Protein AF-A0A6C7JY12-F1 (afdb_monomer)

Mean predicted aligned error: 3.19 Å

Sequence (150 aa):
MQISNLGELLNATLIHEGSVLSVEGFAINLNELKTGFAFFNNDKKEIAQAVKKGAYAIITENDITIEDKEIFYFRVENLERALVRFLRFFCEDKECEFLLFKSYELSLCKAFYFNILKGNIFADFEKLIKAKKGEIFCYCEENYLNKLCT

Structure (mmCIF, N/CA/C/O backbone):
data_AF-A0A6C7JY12-F1
#
_entry.id   AF-A0A6C7JY12-F1
#
loop_
_atom_site.group_PDB
_a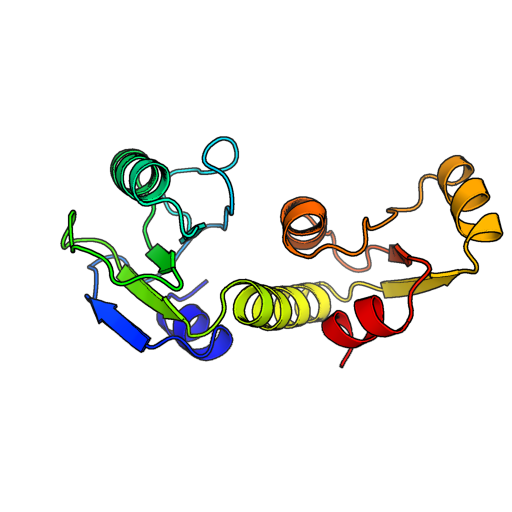tom_site.id
_atom_site.type_symbol
_atom_site.label_atom_id
_atom_site.label_alt_id
_atom_site.label_comp_id
_atom_site.label_asym_id
_atom_site.label_entity_id
_atom_site.label_seq_id
_atom_site.pdbx_PDB_ins_code
_atom_site.Cartn_x
_atom_site.Cartn_y
_atom_site.Cartn_z
_atom_site.occupancy
_atom_site.B_iso_or_equiv
_atom_site.auth_seq_id
_atom_site.auth_comp_id
_atom_site.auth_asym_id
_atom_site.auth_atom_id
_atom_site.pdbx_PDB_model_num
ATOM 1 N N . MET A 1 1 ? -7.723 -8.761 1.777 1.00 93.69 1 MET A N 1
ATOM 2 C CA . MET A 1 1 ? -6.568 -9.262 2.561 1.00 93.69 1 MET A CA 1
ATOM 3 C C . MET A 1 1 ? -6.961 -9.318 4.031 1.00 93.69 1 MET A C 1
ATOM 5 O O . MET A 1 1 ? -7.623 -8.390 4.479 1.00 93.69 1 MET A O 1
ATOM 9 N N . GLN A 1 2 ? -6.597 -10.381 4.761 1.00 97.38 2 GLN A N 1
ATOM 10 C CA . GLN A 1 2 ? -6.787 -10.437 6.220 1.00 97.38 2 GLN A CA 1
ATOM 11 C C . GLN A 1 2 ? -5.943 -9.350 6.895 1.00 97.38 2 GLN A C 1
ATOM 13 O O . GLN A 1 2 ? -4.774 -9.177 6.548 1.00 97.38 2 GLN A O 1
ATOM 18 N N . IL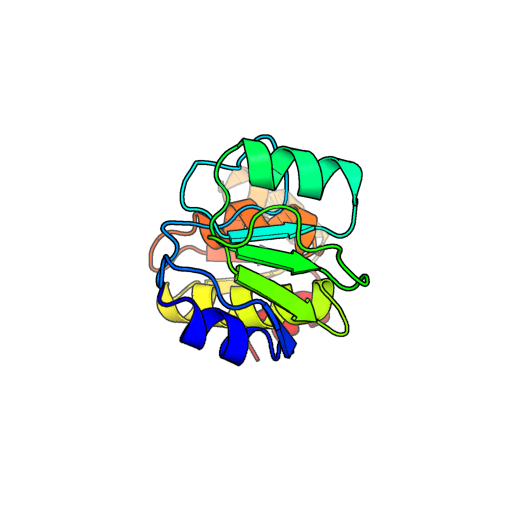E A 1 3 ? -6.527 -8.611 7.834 1.00 97.31 3 ILE A N 1
ATOM 19 C CA . ILE A 1 3 ? -5.865 -7.475 8.483 1.00 97.31 3 ILE A CA 1
ATOM 20 C C . ILE A 1 3 ? -4.696 -7.929 9.363 1.00 97.31 3 ILE A C 1
ATOM 22 O O . ILE A 1 3 ? -3.684 -7.234 9.425 1.00 97.31 3 ILE A O 1
ATOM 26 N N . SER A 1 4 ? -4.779 -9.118 9.964 1.00 96.19 4 SER A N 1
ATOM 27 C CA . SER A 1 4 ? -3.652 -9.734 10.677 1.00 96.19 4 SER A CA 1
ATOM 28 C C . SER A 1 4 ? -2.421 -9.866 9.774 1.00 96.19 4 SER A C 1
ATOM 30 O O . SER A 1 4 ? -1.349 -9.372 10.111 1.00 96.19 4 SER A O 1
ATOM 32 N N . ASN A 1 5 ? -2.603 -10.432 8.575 1.00 96.81 5 ASN A N 1
ATOM 33 C CA . ASN A 1 5 ? -1.526 -10.615 7.600 1.00 96.81 5 ASN A CA 1
ATOM 34 C C . ASN A 1 5 ? -0.968 -9.265 7.130 1.00 96.81 5 ASN A C 1
ATOM 36 O O . ASN A 1 5 ? 0.231 -9.140 6.899 1.00 96.81 5 ASN A O 1
ATOM 40 N N . LEU A 1 6 ? -1.832 -8.251 6.993 1.00 97.62 6 LEU A N 1
ATOM 41 C CA . LEU A 1 6 ? -1.405 -6.893 6.663 1.00 97.62 6 LEU A CA 1
ATOM 42 C C . LEU A 1 6 ? -0.495 -6.323 7.762 1.00 97.62 6 LEU A C 1
ATOM 44 O O . LEU A 1 6 ? 0.580 -5.817 7.454 1.00 97.62 6 LEU A O 1
ATOM 48 N N . GLY A 1 7 ? -0.895 -6.431 9.032 1.00 97.31 7 GLY A N 1
ATOM 49 C CA . GLY A 1 7 ? -0.095 -5.967 10.168 1.00 97.31 7 GLY A CA 1
ATOM 50 C C . GLY A 1 7 ? 1.284 -6.633 10.232 1.00 97.31 7 GLY A C 1
ATOM 51 O O . GLY A 1 7 ? 2.294 -5.940 10.369 1.00 97.31 7 GLY A O 1
ATOM 52 N N . GLU A 1 8 ? 1.337 -7.956 10.053 1.00 97.00 8 GLU A N 1
ATOM 53 C CA . GLU A 1 8 ? 2.586 -8.729 10.011 1.00 97.00 8 GLU A CA 1
ATOM 54 C C . GLU A 1 8 ? 3.495 -8.302 8.850 1.00 97.00 8 GLU A C 1
ATOM 56 O O . GLU A 1 8 ? 4.673 -8.003 9.055 1.00 97.00 8 GLU A O 1
ATOM 61 N N . LEU A 1 9 ? 2.945 -8.201 7.636 1.00 96.56 9 LEU A N 1
ATOM 62 C CA . LEU A 1 9 ? 3.689 -7.824 6.430 1.00 96.56 9 LEU A CA 1
ATOM 63 C C . LEU A 1 9 ? 4.310 -6.423 6.539 1.00 96.56 9 LEU A C 1
ATOM 65 O O . LEU A 1 9 ? 5.435 -6.185 6.090 1.00 96.56 9 LEU A O 1
ATOM 69 N N . LEU A 1 10 ? 3.591 -5.497 7.170 1.00 97.44 10 LEU A N 1
ATOM 70 C CA . LEU A 1 10 ? 4.054 -4.133 7.409 1.00 97.44 10 LEU A CA 1
ATOM 71 C C . LEU A 1 10 ? 5.049 -4.027 8.573 1.00 97.44 10 LEU A C 1
ATOM 73 O O . LEU A 1 10 ? 5.639 -2.961 8.754 1.00 97.44 10 LEU A O 1
ATOM 77 N N . ASN A 1 11 ? 5.249 -5.100 9.349 1.00 97.00 11 ASN A N 1
ATOM 78 C CA . ASN A 1 11 ? 5.934 -5.066 10.642 1.00 97.00 11 ASN A CA 1
ATOM 79 C C . ASN A 1 11 ? 5.360 -3.964 11.549 1.00 97.00 11 ASN A C 1
ATOM 81 O O . ASN A 1 11 ? 6.087 -3.134 12.100 1.00 97.00 11 ASN A O 1
ATOM 85 N N . ALA A 1 12 ? 4.030 -3.910 11.620 1.00 97.75 12 ALA A N 1
ATOM 86 C CA . ALA A 1 12 ? 3.307 -2.877 12.335 1.00 97.75 12 ALA A CA 1
ATOM 87 C C . ALA A 1 12 ? 2.995 -3.285 13.779 1.00 97.75 12 ALA A C 1
ATOM 89 O O . ALA A 1 12 ? 2.711 -4.441 14.083 1.00 97.75 12 ALA A O 1
ATOM 90 N N . THR A 1 13 ? 2.975 -2.298 14.671 1.00 97.81 13 THR A N 1
ATOM 91 C CA . THR A 1 13 ? 2.417 -2.442 16.015 1.00 97.81 13 THR A CA 1
ATOM 92 C C . THR A 1 13 ? 0.912 -2.203 15.948 1.00 97.81 13 THR A C 1
ATOM 94 O O . THR A 1 13 ? 0.477 -1.133 15.513 1.00 97.81 13 THR A O 1
ATOM 97 N N . LEU A 1 14 ? 0.116 -3.176 16.391 1.00 97.69 14 LEU A N 1
ATOM 98 C CA . LEU A 1 14 ? -1.326 -3.009 16.559 1.00 97.69 14 LEU A CA 1
ATOM 99 C C . LEU A 1 14 ? -1.594 -2.052 17.728 1.00 97.69 14 LEU A C 1
ATOM 101 O O . LEU A 1 14 ? -1.188 -2.321 18.856 1.00 97.69 14 LEU A O 1
ATOM 105 N N . ILE A 1 15 ? -2.257 -0.933 17.448 1.00 97.81 15 ILE A N 1
ATOM 106 C CA . ILE A 1 15 ? -2.623 0.078 18.450 1.00 97.81 15 ILE A CA 1
ATOM 107 C C . ILE A 1 15 ? -4.046 -0.154 18.951 1.00 97.81 15 ILE A C 1
ATOM 109 O O . ILE A 1 15 ? -4.319 0.007 20.138 1.00 97.81 15 ILE A O 1
ATOM 113 N N . HI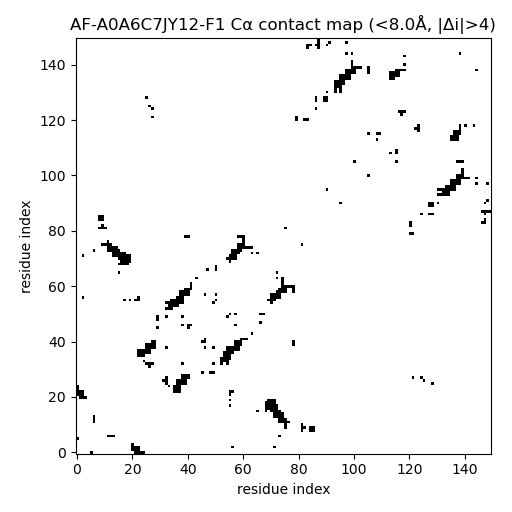S A 1 16 ? -4.945 -0.535 18.045 1.00 97.69 16 HIS A N 1
ATOM 114 C CA . HIS A 1 16 ? -6.338 -0.828 18.358 1.00 97.69 16 HIS A CA 1
ATOM 115 C C . HIS A 1 16 ? -6.900 -1.851 17.374 1.00 97.69 16 HIS A C 1
ATOM 117 O O . HIS A 1 16 ? -6.656 -1.757 16.168 1.00 97.69 16 HIS A O 1
ATOM 123 N N . GLU A 1 17 ? -7.640 -2.816 17.911 1.00 97.19 17 GLU A N 1
ATOM 124 C CA . GLU A 1 17 ? -8.298 -3.890 17.168 1.00 97.19 17 GLU A CA 1
ATOM 125 C C . GLU A 1 17 ? -9.733 -3.484 16.815 1.00 97.19 17 GLU A C 1
ATOM 127 O O . GLU A 1 17 ? -10.503 -3.093 17.693 1.00 97.19 17 GLU A O 1
ATOM 132 N N . GLY A 1 18 ? -10.075 -3.566 15.529 1.00 95.94 18 GLY A N 1
ATOM 133 C CA . GLY A 1 18 ? -11.421 -3.294 15.028 1.00 95.94 18 GLY A CA 1
ATOM 134 C C . GLY A 1 18 ? -12.270 -4.558 14.867 1.00 95.94 18 GLY A C 1
ATOM 135 O O . GLY A 1 18 ? -11.808 -5.679 15.066 1.00 95.94 18 GLY A O 1
ATOM 136 N N . SER A 1 19 ? -13.516 -4.379 14.436 1.00 94.50 19 SER A N 1
ATOM 137 C CA . SER A 1 19 ? -14.495 -5.461 14.263 1.00 94.50 19 SER A CA 1
ATOM 138 C C . SER A 1 19 ? -14.382 -6.162 12.904 1.00 94.50 19 SER A C 1
ATOM 140 O O . SER A 1 19 ? -14.709 -7.343 12.776 1.00 94.50 19 SER A O 1
ATOM 142 N N . VAL A 1 20 ? -13.940 -5.448 11.862 1.00 94.31 20 VAL A N 1
ATOM 143 C CA . VAL A 1 20 ? -13.826 -6.009 10.508 1.00 94.31 20 VAL A CA 1
ATOM 144 C C . VAL A 1 20 ? -12.440 -6.596 10.293 1.00 94.31 20 VAL A C 1
ATOM 146 O O . VAL A 1 20 ? -11.457 -5.877 10.346 1.00 94.31 20 VAL A O 1
ATOM 149 N N . LEU A 1 21 ? -12.358 -7.891 9.985 1.00 96.00 21 LEU A N 1
ATOM 150 C CA . LEU A 1 21 ? -11.086 -8.628 9.954 1.00 96.00 21 LEU A CA 1
ATOM 151 C C . LEU A 1 21 ? -10.346 -8.584 8.608 1.00 96.00 21 LEU A C 1
ATOM 153 O O . LEU A 1 21 ? -9.224 -9.076 8.503 1.00 96.00 21 LEU A O 1
ATOM 157 N N . SER A 1 22 ? -10.939 -8.007 7.561 1.00 97.56 22 SER A N 1
ATOM 158 C CA . SER A 1 22 ? -10.338 -7.975 6.223 1.00 97.56 22 SER A CA 1
ATOM 159 C C . SER A 1 22 ? -10.574 -6.660 5.495 1.00 97.56 22 SER A C 1
ATOM 161 O O . SER A 1 22 ? -11.657 -6.092 5.586 1.00 97.56 22 SER A O 1
ATOM 163 N N . VAL A 1 23 ? -9.594 -6.241 4.694 1.00 97.69 23 VAL A N 1
ATOM 164 C CA . VAL A 1 23 ? -9.711 -5.095 3.778 1.00 97.69 23 VAL A CA 1
ATOM 165 C C . VAL A 1 23 ? -9.894 -5.537 2.331 1.00 97.69 23 VAL A C 1
ATOM 167 O O . VAL A 1 23 ? -9.342 -6.558 1.905 1.00 97.69 23 VAL A O 1
ATOM 170 N N . GLU A 1 24 ? -10.637 -4.743 1.566 1.00 96.75 24 GLU A N 1
ATOM 171 C CA . GLU A 1 24 ? -10.952 -4.987 0.150 1.00 96.75 24 GLU A CA 1
ATOM 172 C C . GLU A 1 24 ? -9.947 -4.342 -0.811 1.00 96.75 24 GLU A C 1
ATOM 174 O O . GLU A 1 24 ? -9.845 -4.730 -1.973 1.00 96.75 24 GLU A O 1
ATOM 179 N N . GLY A 1 25 ? -9.175 -3.374 -0.326 1.00 97.38 25 GLY A N 1
ATOM 180 C CA . GLY A 1 25 ? -8.194 -2.653 -1.121 1.00 97.38 25 GLY A CA 1
ATOM 181 C C . GLY A 1 25 ? -7.339 -1.727 -0.273 1.00 97.38 25 GLY A C 1
ATOM 182 O O . GLY A 1 25 ? -7.360 -1.779 0.959 1.00 97.38 25 GLY A O 1
ATOM 183 N N . PHE A 1 26 ? -6.564 -0.892 -0.954 1.00 98.25 26 PHE A N 1
ATOM 184 C CA . PHE A 1 26 ? -5.509 -0.093 -0.351 1.00 98.25 26 PHE A CA 1
ATOM 185 C C . PHE A 1 26 ? -5.473 1.286 -1.001 1.00 98.25 26 PHE A C 1
ATOM 187 O O . PHE A 1 26 ? -5.659 1.395 -2.211 1.00 98.25 26 PHE A O 1
ATOM 194 N N . ALA A 1 27 ? -5.218 2.325 -0.212 1.00 98.31 27 ALA A N 1
ATOM 195 C CA . ALA A 1 27 ? -5.027 3.678 -0.718 1.00 98.31 27 ALA A CA 1
ATOM 196 C C . ALA A 1 27 ? -4.003 4.437 0.131 1.00 98.31 27 ALA A C 1
ATOM 198 O O . ALA A 1 27 ? -3.963 4.294 1.352 1.00 98.31 27 ALA A O 1
ATOM 199 N N . ILE A 1 28 ? -3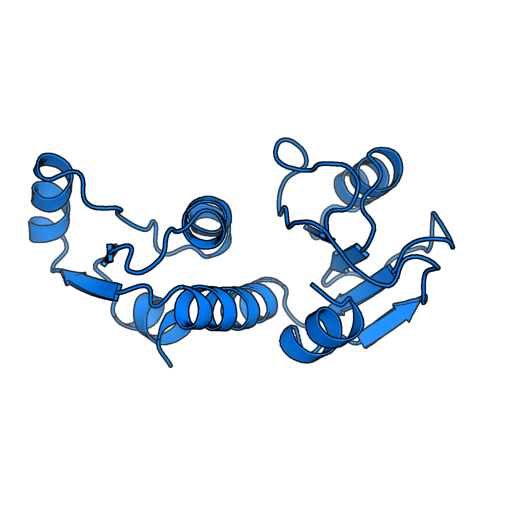.207 5.285 -0.519 1.00 98.00 28 ILE A N 1
ATOM 200 C CA . ILE A 1 28 ? -2.292 6.226 0.156 1.00 98.00 28 ILE A CA 1
ATOM 201 C C . ILE A 1 28 ? -2.813 7.672 0.134 1.00 98.00 28 ILE A C 1
ATOM 203 O O . ILE A 1 28 ? -2.255 8.558 0.770 1.00 98.00 28 ILE A O 1
ATOM 207 N N . ASN A 1 29 ? -3.869 7.932 -0.640 1.00 96.31 29 ASN A N 1
ATOM 208 C CA . ASN A 1 29 ? -4.461 9.252 -0.824 1.00 96.31 29 ASN A CA 1
ATOM 209 C C . ASN A 1 29 ? -5.994 9.168 -0.755 1.00 96.31 29 ASN A C 1
ATOM 211 O O . ASN A 1 29 ? -6.597 8.147 -1.089 1.00 96.31 29 ASN A O 1
ATOM 215 N N . LEU A 1 30 ? -6.634 10.244 -0.303 1.00 96.81 30 LEU A N 1
ATOM 216 C CA . LEU A 1 30 ? -8.082 10.266 -0.072 1.00 96.81 30 LEU A CA 1
ATOM 217 C C . LEU A 1 30 ? -8.935 10.133 -1.339 1.00 96.81 30 LEU A C 1
ATOM 219 O O . LEU A 1 30 ? -10.128 9.839 -1.223 1.00 96.81 30 LEU A O 1
ATOM 223 N N . ASN A 1 31 ? -8.374 10.414 -2.514 1.00 95.62 31 ASN A N 1
ATOM 224 C CA . ASN A 1 31 ? -9.108 10.394 -3.779 1.00 95.62 31 ASN A CA 1
ATOM 225 C C . ASN A 1 31 ? -9.327 8.962 -4.277 1.00 95.62 31 ASN A C 1
ATOM 227 O O . ASN A 1 31 ? -10.384 8.664 -4.822 1.00 95.62 31 ASN A O 1
ATOM 231 N N . GLU A 1 32 ? -8.358 8.081 -4.037 1.00 95.81 32 GLU A N 1
ATOM 232 C CA . GLU A 1 32 ? -8.426 6.661 -4.396 1.00 95.81 32 GLU A CA 1
ATOM 233 C C . GLU A 1 32 ? -9.063 5.799 -3.291 1.00 95.81 32 GLU A C 1
ATOM 235 O O . GLU A 1 32 ? -9.394 4.634 -3.517 1.00 95.81 32 GLU A O 1
ATOM 240 N N . LEU A 1 33 ? -9.265 6.364 -2.094 1.00 97.94 33 LEU A N 1
ATOM 241 C CA . LEU A 1 33 ? -9.858 5.660 -0.961 1.00 97.94 33 LEU A CA 1
ATOM 242 C C . LEU A 1 33 ? -11.330 5.304 -1.215 1.00 97.94 33 LEU A C 1
ATOM 244 O O . LEU A 1 33 ? -12.160 6.171 -1.501 1.00 97.94 33 LEU A O 1
ATOM 248 N N . LYS A 1 34 ? -11.662 4.029 -1.000 1.00 97.62 34 LYS A N 1
ATOM 249 C CA . LYS A 1 34 ? -13.031 3.503 -0.992 1.00 97.62 34 LYS A CA 1
ATOM 250 C C . LYS A 1 34 ? -13.356 2.901 0.371 1.00 97.62 34 LYS A C 1
ATOM 252 O O . LYS A 1 34 ? -12.457 2.562 1.140 1.00 97.62 34 LYS A O 1
ATOM 257 N N . THR A 1 35 ? -14.644 2.754 0.660 1.00 97.56 35 THR A N 1
ATOM 258 C CA . THR A 1 35 ? -15.095 2.010 1.838 1.00 97.56 35 THR A CA 1
ATOM 259 C C . THR A 1 35 ? -14.504 0.600 1.820 1.00 97.56 35 THR A C 1
ATOM 261 O O . THR A 1 35 ? -14.407 -0.016 0.762 1.00 97.56 35 THR A O 1
ATOM 264 N N . GLY A 1 36 ? -14.064 0.117 2.979 1.00 97.31 36 GLY A N 1
ATOM 265 C CA . GLY A 1 36 ? -13.453 -1.202 3.125 1.00 97.31 36 GLY A CA 1
ATOM 266 C C . GLY A 1 36 ? -11.942 -1.254 2.894 1.00 97.31 36 GLY A C 1
ATOM 267 O O . GLY A 1 36 ? -11.340 -2.324 2.996 1.00 97.31 36 GLY A O 1
ATOM 268 N N . PHE A 1 37 ? -11.299 -0.129 2.571 1.00 98.38 37 PHE A N 1
ATOM 269 C CA . PHE A 1 37 ? -9.866 -0.097 2.270 1.00 98.38 37 PHE A CA 1
ATOM 270 C C . PHE A 1 37 ? -9.005 0.101 3.522 1.00 98.38 37 PHE A C 1
ATOM 272 O O . PHE A 1 37 ? -9.429 0.711 4.505 1.00 98.38 37 PHE A O 1
ATOM 279 N N . ALA A 1 38 ? -7.759 -0.361 3.446 1.00 98.44 38 ALA A N 1
ATOM 280 C CA . ALA A 1 38 ? -6.680 0.112 4.305 1.00 98.44 38 ALA A CA 1
ATOM 281 C C . ALA A 1 38 ? -6.132 1.446 3.777 1.00 98.44 38 ALA A C 1
ATOM 283 O O . ALA A 1 38 ? -5.907 1.601 2.572 1.00 98.44 38 ALA A O 1
ATOM 284 N N . PHE A 1 39 ? -5.885 2.391 4.681 1.00 98.56 39 PHE A N 1
ATOM 285 C CA . PHE A 1 39 ? -5.376 3.717 4.360 1.00 98.56 39 PHE A CA 1
ATOM 286 C C . PHE A 1 39 ? -4.007 3.961 4.998 1.00 98.56 39 PHE A C 1
ATOM 288 O O . PHE A 1 39 ? -3.853 3.849 6.213 1.00 98.56 39 PHE A O 1
ATOM 295 N N . PHE A 1 40 ? -3.024 4.315 4.174 1.00 98.50 40 PHE A N 1
ATOM 296 C CA . PHE A 1 40 ? -1.643 4.576 4.581 1.00 98.50 40 PHE A CA 1
ATOM 297 C C . PHE A 1 40 ? -1.362 6.070 4.485 1.00 98.50 40 PHE A C 1
ATOM 299 O O . PHE A 1 40 ? -1.280 6.610 3.381 1.00 98.50 40 PHE A O 1
ATOM 306 N N . ASN A 1 41 ? -1.221 6.756 5.614 1.00 97.69 41 ASN A N 1
ATOM 307 C CA . ASN A 1 41 ? -0.971 8.193 5.600 1.00 97.69 41 ASN A CA 1
ATOM 308 C C . ASN A 1 41 ? -0.429 8.672 6.948 1.00 97.69 41 ASN A C 1
ATOM 310 O O . ASN A 1 41 ? -0.683 8.054 7.975 1.00 97.69 41 ASN A O 1
ATOM 314 N N . ASN A 1 42 ? 0.279 9.798 6.937 1.00 97.06 42 ASN A N 1
ATOM 315 C CA . ASN A 1 42 ? 0.802 10.450 8.137 1.00 97.06 42 ASN A CA 1
ATOM 316 C C . ASN A 1 42 ? 0.058 11.757 8.472 1.00 97.06 42 ASN A C 1
ATOM 318 O O . ASN A 1 42 ? 0.203 12.275 9.583 1.00 97.06 42 ASN A O 1
ATOM 322 N N . ASP A 1 43 ? -0.728 12.313 7.545 1.00 96.19 43 ASP A N 1
ATOM 323 C CA . ASP A 1 43 ? -1.500 13.531 7.773 1.00 96.19 43 ASP A CA 1
ATOM 324 C C . ASP A 1 43 ? -2.745 13.230 8.620 1.00 96.19 43 ASP A C 1
ATOM 326 O O . ASP A 1 43 ? -3.666 12.523 8.208 1.00 96.19 43 ASP A O 1
ATOM 330 N N . LYS A 1 44 ? -2.794 13.811 9.823 1.00 94.50 44 LYS A N 1
ATOM 331 C CA . LYS A 1 44 ? -3.890 13.598 10.780 1.00 94.50 44 LYS A CA 1
ATOM 332 C C . LYS A 1 44 ? -5.255 14.032 10.241 1.00 94.50 44 LYS A C 1
ATOM 334 O O . LYS A 1 44 ? -6.260 13.402 10.561 1.00 94.50 44 LYS A O 1
ATOM 339 N N . LYS A 1 45 ? -5.316 15.104 9.444 1.00 95.25 45 LYS A N 1
ATOM 340 C CA . LYS A 1 45 ? -6.579 15.583 8.864 1.00 95.25 45 LYS A CA 1
ATOM 341 C C . LYS A 1 45 ? -7.058 14.639 7.775 1.00 95.25 45 LYS A C 1
ATOM 343 O O . LYS A 1 45 ? -8.265 14.428 7.667 1.00 95.25 45 LYS A O 1
ATOM 348 N N . GLU A 1 46 ? -6.146 14.090 6.977 1.00 97.06 46 GLU A N 1
ATOM 349 C CA . GLU A 1 46 ? -6.508 13.088 5.979 1.00 97.06 46 GLU A CA 1
ATOM 350 C C . GLU A 1 46 ? -6.948 11.781 6.627 1.00 97.06 46 GLU A C 1
ATOM 352 O O . GLU A 1 46 ? -7.968 11.229 6.232 1.00 97.06 46 GLU A O 1
ATOM 357 N N . ILE A 1 47 ? -6.261 11.333 7.676 1.00 97.06 47 ILE A N 1
ATOM 358 C CA . ILE A 1 47 ? -6.659 10.150 8.447 1.00 97.06 47 ILE A CA 1
ATOM 359 C C . ILE A 1 47 ? -8.083 10.304 8.992 1.00 97.06 47 ILE A C 1
ATOM 361 O O . ILE A 1 47 ? -8.922 9.443 8.741 1.00 97.06 47 ILE A O 1
ATOM 365 N N . ALA A 1 48 ? -8.398 11.420 9.654 1.00 96.12 48 ALA A N 1
ATOM 366 C CA . ALA A 1 48 ? -9.744 11.666 10.178 1.00 96.12 48 ALA A CA 1
ATOM 367 C C . ALA A 1 48 ? -10.820 11.661 9.070 1.00 96.12 48 ALA A C 1
ATOM 369 O O . ALA A 1 48 ? -11.960 11.238 9.272 1.00 96.12 48 ALA A O 1
ATOM 370 N N . GLN A 1 49 ? -10.475 12.122 7.863 1.00 97.44 49 GLN A N 1
ATOM 371 C CA . GLN A 1 49 ? -11.362 12.034 6.700 1.00 97.44 49 GLN A CA 1
ATOM 372 C C . GLN A 1 49 ? -11.476 10.606 6.158 1.00 97.44 49 GLN A C 1
ATOM 374 O O . GLN A 1 49 ? -12.558 10.211 5.728 1.00 97.44 49 GLN A O 1
ATOM 379 N N . ALA A 1 50 ? -10.394 9.830 6.185 1.00 97.88 50 ALA A N 1
ATOM 380 C CA . ALA A 1 50 ? -10.374 8.446 5.735 1.00 97.88 50 ALA A CA 1
ATOM 381 C C . ALA A 1 50 ? -11.257 7.549 6.607 1.00 97.88 50 ALA A C 1
ATOM 383 O O . ALA A 1 50 ? -12.037 6.761 6.071 1.00 97.88 50 ALA A O 1
ATOM 384 N N . VAL A 1 51 ? -11.213 7.742 7.931 1.00 97.06 51 VAL A N 1
ATOM 385 C CA . VAL A 1 51 ? -12.124 7.088 8.886 1.00 97.06 51 VAL A CA 1
ATOM 386 C C . VAL A 1 51 ? -13.578 7.358 8.491 1.00 97.06 51 VAL A C 1
ATOM 388 O O . VAL A 1 51 ? -14.343 6.430 8.250 1.00 97.06 51 VAL A O 1
ATOM 391 N N . LYS A 1 52 ? -13.945 8.629 8.284 1.00 96.81 52 LYS A N 1
ATOM 392 C CA . LYS A 1 52 ? -15.306 9.022 7.866 1.00 96.81 52 LYS A CA 1
ATOM 393 C C . LYS A 1 52 ? -15.715 8.486 6.490 1.00 96.81 52 LYS A C 1
ATOM 395 O O . LYS A 1 52 ? -16.904 8.314 6.239 1.00 96.81 52 LYS A O 1
ATOM 400 N N . LYS A 1 53 ? -14.756 8.237 5.593 1.00 97.31 53 LYS A N 1
ATOM 401 C CA . LYS A 1 53 ? -14.981 7.604 4.280 1.00 97.31 53 LYS A CA 1
ATOM 402 C C . LYS A 1 53 ? -15.123 6.074 4.358 1.00 97.31 53 LYS A C 1
ATOM 404 O O . LYS A 1 53 ? -15.388 5.435 3.338 1.00 97.31 53 LYS A O 1
ATOM 409 N N . GLY A 1 54 ? -14.988 5.488 5.547 1.00 96.44 54 GLY A N 1
ATOM 410 C CA . GLY A 1 54 ? -15.165 4.059 5.783 1.00 96.44 54 GLY A CA 1
ATOM 411 C C . GLY A 1 54 ? -13.909 3.231 5.516 1.00 96.44 54 GLY A C 1
ATOM 412 O O . GLY A 1 54 ? -14.025 2.103 5.040 1.00 96.44 54 GLY A O 1
ATOM 413 N N . ALA A 1 55 ? -12.717 3.777 5.776 1.00 98.00 55 ALA A N 1
ATOM 414 C CA . ALA A 1 55 ? -11.502 2.967 5.846 1.00 98.00 55 ALA A CA 1
ATOM 415 C C . ALA A 1 55 ? -11.617 1.939 6.985 1.00 98.00 55 ALA A C 1
ATOM 417 O O . ALA A 1 55 ? -12.085 2.274 8.065 1.00 98.00 55 ALA A O 1
ATOM 418 N N . TYR A 1 56 ? -11.177 0.701 6.759 1.00 98.25 56 TYR A N 1
ATOM 419 C CA . TYR A 1 56 ? -11.230 -0.384 7.756 1.00 98.25 56 TYR A CA 1
ATOM 420 C C . TYR A 1 56 ? -9.915 -0.579 8.511 1.00 98.25 56 TYR A C 1
ATOM 422 O O . TYR A 1 56 ? -9.889 -1.225 9.559 1.00 98.25 56 TYR A O 1
ATOM 430 N N . ALA A 1 57 ? -8.826 -0.006 8.004 1.00 98.31 57 ALA A N 1
ATOM 431 C CA . ALA A 1 57 ? -7.555 0.038 8.704 1.00 98.31 57 ALA A CA 1
ATOM 432 C C . ALA A 1 57 ? -6.838 1.357 8.417 1.00 98.31 57 ALA A C 1
ATOM 434 O O . ALA A 1 57 ? -6.803 1.801 7.268 1.00 98.31 57 ALA A O 1
ATOM 435 N N . ILE A 1 58 ? -6.228 1.949 9.440 1.00 98.44 58 ILE A N 1
ATOM 436 C CA . ILE A 1 58 ? -5.330 3.098 9.311 1.00 98.44 58 ILE A CA 1
ATOM 437 C C . ILE A 1 58 ? -3.907 2.663 9.655 1.00 98.44 58 ILE A C 1
ATOM 439 O O . ILE A 1 58 ? -3.682 2.040 10.691 1.00 98.44 58 ILE A O 1
ATOM 443 N N . ILE A 1 59 ? -2.949 3.018 8.799 1.00 98.56 59 ILE A N 1
ATOM 444 C CA . ILE A 1 59 ? -1.523 2.749 8.974 1.00 98.56 59 ILE A CA 1
ATOM 445 C C . ILE A 1 59 ? -0.768 4.080 8.917 1.00 98.56 59 ILE A C 1
ATOM 447 O O . ILE A 1 59 ? -0.853 4.802 7.923 1.00 98.56 59 ILE A O 1
ATOM 451 N N . THR A 1 60 ? -0.021 4.396 9.974 1.00 98.25 60 THR A N 1
ATOM 452 C CA . THR A 1 60 ? 0.685 5.679 10.140 1.00 98.25 60 THR A CA 1
ATOM 453 C C . THR A 1 60 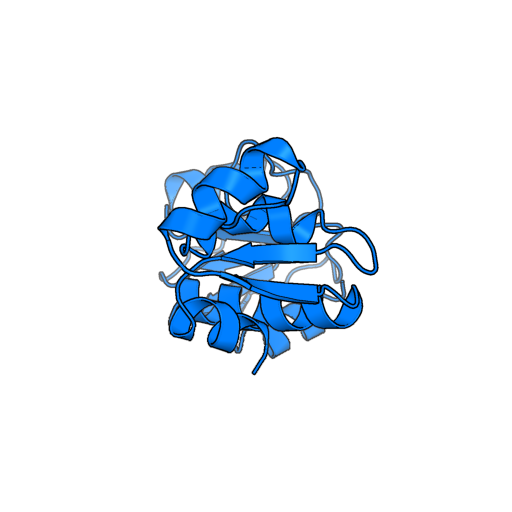? 2.007 5.489 10.888 1.00 98.25 60 THR A C 1
ATOM 455 O O . THR A 1 60 ? 2.155 4.555 11.673 1.00 98.25 60 THR A O 1
ATOM 458 N N . GLU A 1 61 ? 2.976 6.377 10.672 1.00 97.81 61 GLU A N 1
ATOM 459 C CA . GLU A 1 61 ? 4.169 6.489 11.531 1.00 97.81 61 GLU A CA 1
ATOM 460 C C . GLU A 1 61 ? 3.865 7.199 12.850 1.00 97.81 61 GLU A C 1
ATOM 462 O O . GLU A 1 61 ? 4.457 6.920 13.891 1.00 97.81 61 GLU A O 1
ATOM 467 N N . ASN A 1 62 ? 2.931 8.143 12.792 1.00 95.19 62 ASN A N 1
ATOM 468 C CA . ASN A 1 62 ? 2.609 9.022 13.900 1.00 95.19 62 ASN A CA 1
ATOM 469 C C . ASN A 1 62 ? 1.740 8.326 14.944 1.00 95.19 62 ASN A C 1
ATOM 471 O O . ASN A 1 62 ? 0.914 7.472 14.617 1.00 95.19 62 ASN A O 1
ATOM 475 N N . ASP A 1 63 ? 1.843 8.788 16.190 1.00 91.94 63 ASP A N 1
ATOM 476 C CA . ASP A 1 63 ? 0.861 8.451 17.214 1.00 91.94 63 ASP A CA 1
ATOM 477 C C . ASP A 1 63 ? -0.540 8.895 16.778 1.00 91.94 63 ASP A C 1
ATOM 479 O O . ASP A 1 63 ? -0.744 10.003 16.256 1.00 91.94 63 ASP A O 1
ATOM 483 N N . ILE A 1 64 ? -1.506 8.008 17.007 1.00 88.12 64 ILE A N 1
ATOM 484 C CA . ILE A 1 64 ? -2.864 8.122 16.493 1.00 88.12 64 ILE A CA 1
ATOM 485 C C . ILE A 1 64 ? -3.887 8.090 17.621 1.00 88.12 64 ILE A C 1
ATOM 487 O O . ILE A 1 64 ? -3.797 7.291 18.551 1.00 88.12 64 ILE A O 1
ATOM 491 N N . THR A 1 65 ? -4.875 8.973 17.519 1.00 88.25 65 THR A N 1
ATOM 492 C CA . THR A 1 65 ? -6.063 8.932 18.367 1.00 88.25 65 THR A CA 1
ATOM 493 C C . THR A 1 65 ? -7.065 7.973 17.741 1.00 88.25 65 THR A C 1
ATOM 495 O O . THR A 1 65 ? -7.349 8.064 16.549 1.00 88.25 65 THR A O 1
ATOM 498 N N . ILE A 1 66 ? -7.612 7.070 18.549 1.00 93.75 66 ILE A N 1
ATOM 499 C CA . ILE A 1 66 ? -8.653 6.135 18.117 1.00 93.75 66 ILE A CA 1
ATOM 500 C C . ILE A 1 66 ? -9.965 6.924 17.989 1.00 93.75 66 ILE A C 1
ATOM 502 O O . ILE A 1 66 ? -10.599 7.240 18.997 1.00 93.75 66 ILE A O 1
ATOM 506 N N . GLU A 1 67 ? -10.330 7.295 16.761 1.00 90.38 67 GLU A N 1
ATOM 507 C CA . GLU A 1 67 ? -11.562 8.043 16.459 1.00 90.38 67 GLU A CA 1
ATOM 508 C C . GLU A 1 67 ? -12.774 7.118 16.288 1.00 90.38 67 GLU A C 1
ATOM 510 O O . GLU A 1 67 ? -13.876 7.477 16.700 1.00 90.38 67 GLU A O 1
ATOM 515 N N . ASP A 1 68 ? -12.566 5.926 15.726 1.00 93.94 68 ASP A N 1
ATOM 516 C CA . ASP A 1 68 ? -13.599 4.917 15.497 1.00 93.94 68 ASP A CA 1
ATOM 517 C C . ASP A 1 68 ? -13.129 3.561 16.028 1.00 93.94 68 ASP A C 1
ATOM 519 O O . ASP A 1 68 ? -12.127 3.024 15.579 1.00 93.94 68 ASP A O 1
ATOM 523 N N . LYS A 1 69 ? -13.841 2.985 16.996 1.00 94.25 69 LYS A N 1
ATOM 524 C CA . LYS A 1 69 ? -13.426 1.718 17.616 1.00 94.25 69 LYS A CA 1
ATOM 525 C C . LYS A 1 69 ? -13.711 0.489 16.750 1.00 94.25 69 LYS A C 1
ATOM 527 O O . LYS A 1 69 ? -13.237 -0.588 17.096 1.00 94.25 69 LYS A O 1
ATOM 532 N N . GLU A 1 70 ? -14.439 0.635 15.648 1.00 94.81 70 GLU A N 1
ATOM 533 C CA . GLU A 1 70 ? -14.783 -0.475 14.757 1.00 94.81 70 GLU A CA 1
ATOM 534 C C . GLU A 1 70 ? -13.669 -0.809 13.755 1.00 94.81 70 GLU A C 1
ATOM 536 O O . GLU A 1 70 ? -13.719 -1.863 13.116 1.00 94.81 70 GLU A O 1
ATOM 541 N N . ILE A 1 71 ? -12.656 0.051 13.613 1.00 96.69 71 ILE A N 1
ATOM 542 C CA . ILE A 1 71 ? -11.604 -0.096 12.601 1.00 96.69 71 ILE A CA 1
ATOM 543 C C . ILE A 1 71 ? -10.244 -0.366 13.238 1.00 96.69 71 ILE A C 1
ATOM 545 O O . ILE A 1 71 ? -9.993 -0.025 14.391 1.00 96.69 71 ILE A O 1
ATOM 549 N N . PHE A 1 72 ? -9.334 -0.951 12.469 1.00 98.25 72 PHE A N 1
ATOM 550 C CA . PHE A 1 72 ? -7.985 -1.226 12.946 1.00 98.25 72 PHE A CA 1
ATOM 551 C C . PHE A 1 72 ? -7.084 0.006 12.870 1.00 98.25 72 PHE A C 1
ATOM 553 O O . PHE A 1 72 ? -7.105 0.755 11.891 1.00 98.25 72 PHE A O 1
ATOM 560 N N . TYR A 1 73 ? -6.212 0.158 13.864 1.00 98.38 73 TYR A N 1
ATOM 561 C CA . TYR A 1 73 ? -5.151 1.162 13.850 1.00 98.38 73 TYR A CA 1
ATOM 562 C C . TYR A 1 73 ? -3.794 0.503 14.037 1.00 98.38 73 TYR A C 1
ATOM 564 O O . TYR A 1 73 ? -3.547 -0.191 15.024 1.00 98.38 73 TYR A O 1
ATOM 572 N N . PHE A 1 74 ? -2.898 0.780 13.100 1.00 98.19 74 PHE A N 1
ATOM 573 C CA . PHE A 1 74 ? -1.533 0.292 13.085 1.00 98.19 74 PHE A CA 1
ATOM 574 C C . PHE A 1 74 ? -0.550 1.451 13.107 1.00 98.19 74 PHE A C 1
ATOM 576 O O . PHE A 1 74 ? -0.706 2.438 12.382 1.00 98.19 74 PHE A O 1
ATOM 583 N N . ARG A 1 75 ? 0.513 1.278 13.891 1.00 98.38 75 ARG A N 1
ATOM 584 C CA . ARG A 1 75 ? 1.683 2.149 13.853 1.00 98.38 75 ARG A CA 1
ATOM 585 C C . ARG A 1 75 ? 2.867 1.412 13.246 1.00 98.38 75 ARG A C 1
ATOM 587 O O . ARG A 1 75 ? 3.178 0.299 13.664 1.00 98.38 75 ARG A O 1
ATOM 594 N N . VAL A 1 76 ? 3.546 2.042 12.299 1.00 98.31 76 VAL A N 1
ATOM 595 C CA . VAL A 1 76 ? 4.797 1.549 11.702 1.00 98.31 76 VAL A CA 1
ATOM 596 C C . VAL A 1 76 ? 5.944 2.485 12.060 1.00 98.31 76 VAL A C 1
ATOM 598 O O . VAL A 1 76 ? 5.729 3.666 12.283 1.00 98.31 76 VAL A O 1
ATOM 601 N N . GLU A 1 77 ? 7.179 1.992 12.112 1.00 97.56 77 GLU A N 1
ATOM 602 C CA . GLU A 1 77 ? 8.334 2.870 12.376 1.00 97.56 77 GLU A CA 1
ATOM 603 C C . GLU A 1 77 ? 8.632 3.811 11.202 1.00 97.56 77 GLU A C 1
ATOM 605 O O . GLU A 1 77 ? 9.084 4.936 11.393 1.00 97.56 77 GLU A O 1
ATOM 610 N N . ASN A 1 78 ? 8.421 3.321 9.977 1.00 97.88 78 ASN A N 1
ATOM 611 C CA . ASN A 1 78 ? 8.620 4.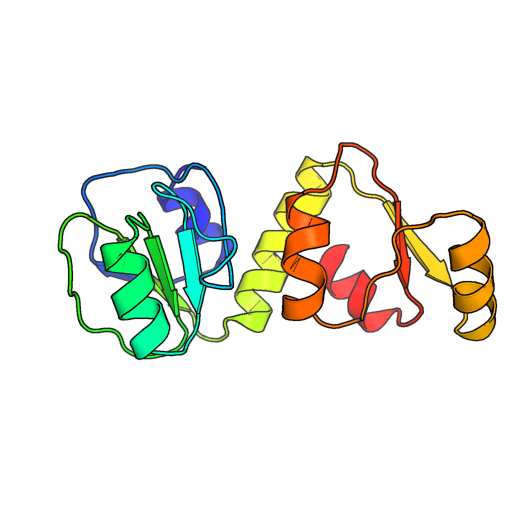074 8.749 1.00 97.88 78 ASN A CA 1
ATOM 612 C C . ASN A 1 78 ? 7.662 3.564 7.658 1.00 97.88 78 ASN A C 1
ATOM 614 O O . ASN A 1 78 ? 7.759 2.415 7.219 1.00 97.88 78 ASN A O 1
ATOM 618 N N . LEU A 1 79 ? 6.744 4.421 7.226 1.00 97.94 79 LEU A N 1
ATOM 619 C CA . LEU A 1 79 ? 5.698 4.182 6.244 1.00 97.94 79 LEU A CA 1
ATOM 620 C C . LEU A 1 79 ? 6.286 3.858 4.880 1.00 97.94 79 LEU A C 1
ATOM 622 O O . LEU A 1 79 ? 5.803 2.938 4.233 1.00 97.94 79 LEU A O 1
ATOM 626 N N . GLU A 1 80 ? 7.350 4.545 4.458 1.00 97.31 80 GLU A N 1
ATOM 627 C CA . GLU A 1 80 ? 8.013 4.245 3.183 1.00 97.31 80 GLU A CA 1
ATOM 628 C C . GLU A 1 80 ? 8.532 2.799 3.169 1.00 97.31 80 GLU A C 1
ATOM 630 O O . GLU A 1 80 ? 8.240 2.033 2.253 1.00 97.31 80 GLU A O 1
ATOM 635 N N . ARG A 1 81 ? 9.243 2.382 4.224 1.00 97.06 81 ARG A N 1
ATOM 636 C CA . ARG A 1 81 ? 9.747 1.009 4.377 1.00 97.06 81 ARG A CA 1
ATOM 637 C C . ARG A 1 81 ? 8.618 -0.009 4.484 1.00 97.06 81 ARG A C 1
ATOM 639 O O . ARG A 1 81 ? 8.744 -1.097 3.925 1.00 97.06 81 ARG A O 1
ATOM 646 N N . ALA A 1 82 ? 7.539 0.323 5.188 1.00 98.06 82 ALA A N 1
ATOM 647 C CA . ALA A 1 82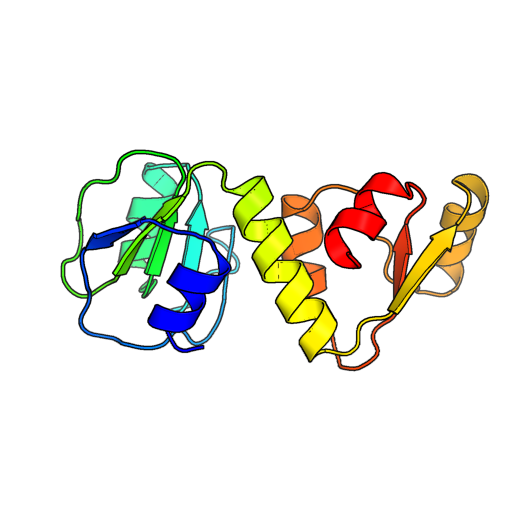 ? 6.368 -0.539 5.289 1.00 98.06 82 ALA A CA 1
ATOM 648 C C . ALA A 1 82 ? 5.711 -0.737 3.910 1.00 98.06 82 ALA A C 1
ATOM 650 O O . ALA A 1 82 ? 5.453 -1.872 3.511 1.00 98.06 82 ALA A O 1
ATOM 651 N N . LEU A 1 83 ? 5.544 0.342 3.138 1.00 98.12 83 LEU A N 1
ATOM 652 C 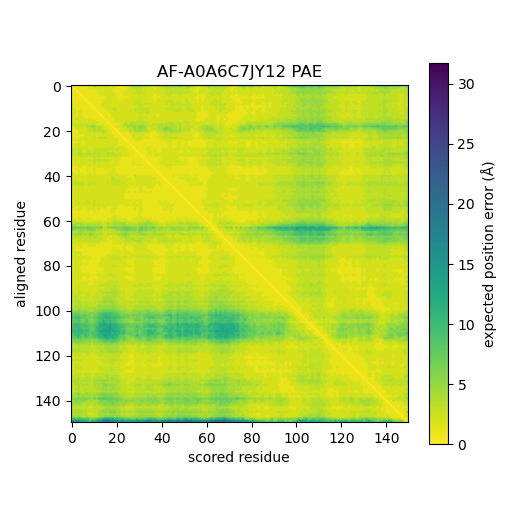CA . LEU A 1 83 ? 5.029 0.299 1.769 1.00 98.12 83 LEU A CA 1
ATOM 653 C C . LEU A 1 83 ? 5.942 -0.487 0.828 1.00 98.12 83 LEU A C 1
ATOM 655 O O . LEU A 1 83 ? 5.434 -1.248 0.014 1.00 98.12 83 LEU A O 1
ATOM 659 N N . VAL A 1 84 ? 7.266 -0.362 0.950 1.00 97.44 84 VAL A N 1
ATOM 660 C CA . VAL A 1 84 ? 8.217 -1.174 0.172 1.00 97.44 84 VAL A CA 1
ATOM 661 C C . VAL A 1 84 ? 8.008 -2.666 0.442 1.00 97.44 84 VAL A C 1
ATOM 663 O O . VAL A 1 84 ? 7.859 -3.434 -0.505 1.00 97.44 84 VAL A O 1
ATOM 666 N N . ARG A 1 85 ? 7.935 -3.088 1.714 1.00 96.44 85 ARG A N 1
ATOM 667 C CA . ARG A 1 85 ? 7.688 -4.501 2.070 1.00 96.44 85 ARG A CA 1
ATOM 668 C C . ARG A 1 85 ? 6.361 -4.998 1.510 1.00 96.44 85 ARG A C 1
ATOM 670 O O . ARG A 1 85 ? 6.300 -6.086 0.943 1.00 96.44 85 ARG A O 1
ATOM 677 N N . PHE A 1 86 ? 5.326 -4.180 1.665 1.00 97.31 86 PHE A N 1
ATOM 678 C CA . PHE A 1 86 ? 3.980 -4.472 1.203 1.00 97.31 86 PHE A CA 1
ATOM 679 C C . PHE A 1 86 ? 3.904 -4.617 -0.320 1.00 97.31 86 PHE A C 1
ATOM 681 O O . PHE A 1 86 ? 3.382 -5.608 -0.824 1.00 97.31 86 PHE A O 1
ATOM 688 N N . LEU A 1 87 ? 4.467 -3.660 -1.058 1.00 97.19 87 LEU A N 1
ATOM 689 C CA . LEU A 1 87 ? 4.453 -3.664 -2.516 1.00 97.19 87 LEU A CA 1
ATOM 690 C C . LEU A 1 87 ? 5.346 -4.746 -3.106 1.00 97.19 87 LEU A C 1
ATOM 692 O O . LEU A 1 87 ? 4.966 -5.316 -4.119 1.00 97.19 87 LEU A O 1
ATOM 696 N N . ARG A 1 88 ? 6.473 -5.078 -2.471 1.00 96.25 88 ARG A N 1
ATOM 697 C CA . ARG A 1 88 ? 7.291 -6.233 -2.858 1.00 96.25 88 ARG A CA 1
ATOM 698 C C . ARG A 1 88 ? 6.475 -7.523 -2.819 1.00 96.25 88 ARG A C 1
ATOM 700 O O . ARG A 1 88 ? 6.392 -8.207 -3.830 1.00 96.25 88 ARG A O 1
ATOM 707 N N . PHE A 1 89 ? 5.798 -7.797 -1.700 1.00 95.44 89 PHE A N 1
ATOM 708 C CA . PHE A 1 89 ? 4.901 -8.954 -1.587 1.00 95.44 89 PHE A CA 1
ATOM 709 C C . PHE A 1 89 ? 3.810 -8.938 -2.666 1.00 95.44 89 PHE A C 1
ATOM 711 O O . PHE A 1 89 ? 3.534 -9.954 -3.295 1.00 95.44 89 PHE A O 1
ATOM 718 N N . PHE A 1 90 ? 3.199 -7.775 -2.907 1.00 94.62 90 PHE A N 1
ATOM 719 C CA . PHE A 1 90 ? 2.138 -7.655 -3.905 1.00 94.62 90 PHE A CA 1
ATOM 720 C C . PHE A 1 90 ? 2.645 -7.879 -5.337 1.00 94.62 90 PHE A C 1
ATOM 722 O O . PHE A 1 90 ? 1.975 -8.528 -6.136 1.00 94.62 90 PHE A O 1
ATOM 729 N N . CYS A 1 91 ? 3.828 -7.359 -5.665 1.00 95.88 91 CYS A N 1
ATOM 730 C CA . CYS A 1 91 ? 4.455 -7.550 -6.968 1.00 95.88 91 CYS A CA 1
ATOM 731 C C . CYS A 1 91 ? 4.862 -9.011 -7.184 1.00 95.88 91 CYS A C 1
ATOM 733 O O . CYS A 1 91 ? 4.690 -9.522 -8.286 1.00 95.88 91 CYS A O 1
ATOM 735 N N . GLU A 1 92 ? 5.335 -9.692 -6.140 1.00 95.38 92 GLU A N 1
ATOM 736 C CA . GLU A 1 92 ? 5.640 -11.124 -6.179 1.00 95.38 92 GLU A CA 1
ATOM 737 C C . GLU A 1 92 ? 4.376 -11.969 -6.413 1.00 95.38 92 GLU A C 1
ATOM 739 O O . GLU A 1 92 ? 4.357 -12.790 -7.326 1.00 95.38 92 GLU A O 1
ATOM 744 N N . ASP A 1 93 ? 3.282 -11.706 -5.684 1.00 94.38 93 ASP A N 1
ATOM 745 C CA . ASP A 1 93 ? 1.978 -12.373 -5.883 1.00 94.38 93 ASP A CA 1
ATOM 746 C C . ASP A 1 93 ? 1.433 -12.192 -7.311 1.00 94.38 93 ASP A C 1
ATOM 748 O O . ASP A 1 93 ? 0.775 -13.073 -7.870 1.00 94.38 93 ASP A O 1
ATOM 752 N N . LYS A 1 94 ? 1.711 -11.038 -7.923 1.00 95.44 94 LYS A N 1
ATOM 753 C CA . LYS A 1 94 ? 1.316 -10.718 -9.298 1.00 95.44 94 LYS A CA 1
ATOM 754 C C . LYS A 1 94 ? 2.341 -11.158 -10.339 1.00 95.44 94 LYS A C 1
ATOM 756 O O . LYS A 1 94 ? 2.085 -10.957 -11.522 1.00 95.44 94 LYS A O 1
ATOM 761 N N . GLU A 1 95 ? 3.454 -11.775 -9.953 1.00 96.50 95 GLU A N 1
ATOM 762 C CA . GLU A 1 95 ? 4.531 -12.152 -10.878 1.00 96.50 95 GLU A CA 1
ATOM 763 C C . GLU A 1 95 ? 4.983 -10.950 -11.737 1.00 96.50 95 GLU A C 1
ATOM 765 O O . GLU A 1 95 ? 5.210 -11.081 -12.936 1.00 96.50 95 GLU A O 1
ATOM 770 N N . CYS A 1 96 ? 5.036 -9.748 -11.151 1.00 96.50 96 CYS A N 1
ATOM 771 C CA . CYS A 1 96 ? 5.489 -8.547 -11.850 1.00 96.50 96 CYS A CA 1
ATOM 772 C C . CYS A 1 96 ? 6.950 -8.701 -12.288 1.00 96.50 96 CYS A C 1
ATOM 774 O O . CYS A 1 96 ? 7.794 -9.177 -11.528 1.00 96.50 96 CYS A O 1
ATOM 776 N N . GLU A 1 97 ? 7.264 -8.211 -13.483 1.00 95.31 97 GLU A N 1
ATOM 777 C CA . GLU A 1 97 ? 8.621 -8.225 -14.023 1.00 95.31 97 GLU A CA 1
ATOM 778 C C . GLU A 1 97 ? 9.226 -6.821 -13.983 1.00 95.31 97 GLU A C 1
ATOM 780 O O . GLU A 1 97 ? 8.560 -5.831 -14.290 1.00 95.31 97 GLU A O 1
ATOM 785 N N . PHE A 1 98 ? 10.508 -6.720 -13.632 1.00 95.31 98 PHE A N 1
ATOM 786 C CA . PHE A 1 98 ? 11.208 -5.441 -13.533 1.00 95.31 98 PHE A CA 1
ATOM 787 C C . PHE A 1 98 ? 12.394 -5.392 -14.489 1.00 95.31 98 PHE A C 1
ATOM 789 O O . PHE A 1 98 ? 13.295 -6.228 -14.431 1.00 95.31 98 PHE A O 1
ATOM 796 N N . LEU A 1 99 ? 12.409 -4.379 -15.355 1.00 93.94 99 LEU A N 1
ATOM 797 C CA . LEU A 1 99 ? 13.473 -4.150 -16.326 1.00 93.94 99 LEU A CA 1
ATOM 798 C C . LEU A 1 99 ? 14.264 -2.887 -15.977 1.00 93.94 99 LEU A C 1
ATOM 800 O O . LEU A 1 99 ? 13.711 -1.786 -15.865 1.00 93.94 99 LEU A O 1
ATOM 804 N N . LEU A 1 100 ? 15.578 -3.055 -15.840 1.00 94.12 100 LEU A N 1
ATOM 805 C CA . LEU A 1 100 ? 16.518 -1.963 -15.624 1.00 94.12 100 LEU A CA 1
ATOM 806 C C . LEU A 1 100 ? 17.016 -1.425 -16.969 1.00 94.12 100 LEU A C 1
ATOM 808 O O . LEU A 1 100 ? 17.575 -2.162 -17.778 1.00 94.12 100 LEU A O 1
ATOM 812 N N . PHE A 1 101 ? 16.857 -0.122 -17.172 1.00 92.50 101 PHE A N 1
ATOM 813 C CA . PHE A 1 101 ? 17.315 0.597 -18.360 1.00 92.50 101 PHE A CA 1
ATOM 814 C C . PHE A 1 101 ? 18.283 1.713 -17.981 1.00 92.50 101 PHE A C 1
ATOM 816 O O . PHE A 1 101 ? 18.210 2.276 -16.894 1.00 92.50 101 PHE A O 1
ATOM 823 N N . LYS A 1 102 ? 19.150 2.136 -18.897 1.00 91.38 102 LYS A N 1
ATOM 824 C CA . LYS A 1 102 ? 19.858 3.414 -18.730 1.00 91.38 102 LYS A CA 1
ATOM 825 C C . LYS A 1 102 ? 18.886 4.580 -18.922 1.00 91.38 102 LYS A C 1
ATOM 827 O O . LYS A 1 102 ? 17.867 4.454 -19.602 1.00 91.38 102 LYS A O 1
ATOM 832 N N . SER A 1 103 ? 19.202 5.754 -18.369 1.00 88.12 103 SER A N 1
ATOM 833 C CA . SER A 1 103 ? 18.251 6.882 -18.379 1.00 88.12 10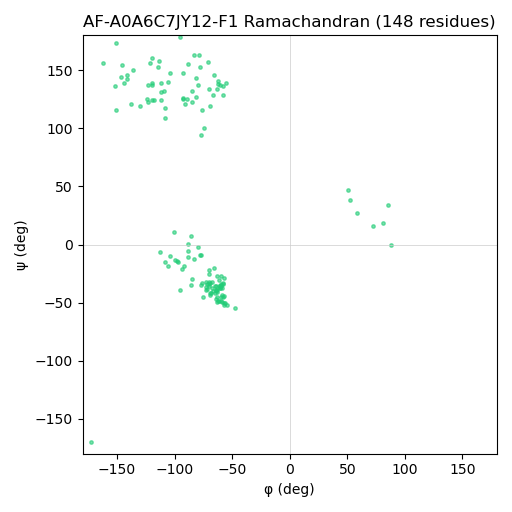3 SER A CA 1
ATOM 834 C C . SER A 1 103 ? 17.836 7.320 -19.793 1.00 88.12 103 SER A C 1
ATOM 836 O O . SER A 1 103 ? 16.668 7.639 -20.016 1.00 88.12 103 SER A O 1
ATOM 838 N N . TYR A 1 104 ? 18.748 7.270 -20.774 1.00 86.12 104 TYR A N 1
ATOM 839 C CA . TYR A 1 104 ? 18.420 7.592 -22.166 1.00 86.12 104 TYR A CA 1
ATOM 840 C C . TYR A 1 104 ? 17.524 6.525 -22.819 1.00 86.12 104 TYR A C 1
ATOM 842 O O . TYR A 1 104 ? 16.656 6.866 -23.619 1.00 86.12 104 TYR A O 1
ATOM 850 N N . GLU A 1 105 ? 17.660 5.252 -22.441 1.00 90.00 105 GLU A N 1
ATOM 851 C CA . GLU A 1 105 ? 16.847 4.133 -22.947 1.00 90.00 105 GLU A CA 1
ATOM 852 C C . GLU A 1 105 ? 15.416 4.203 -22.397 1.00 90.00 105 GLU A C 1
ATOM 854 O O . GLU A 1 105 ? 14.448 3.924 -23.107 1.00 90.00 105 GLU A O 1
ATOM 859 N N . LEU A 1 106 ? 15.255 4.687 -21.161 1.00 89.12 106 LEU A N 1
ATOM 860 C CA . LEU A 1 106 ? 13.947 4.882 -20.535 1.00 89.12 106 LEU A CA 1
ATOM 861 C C . LEU A 1 106 ? 13.074 5.888 -21.308 1.00 89.12 106 LEU A C 1
ATOM 863 O O . LEU A 1 106 ? 11.849 5.766 -21.338 1.00 89.12 106 LEU A O 1
ATOM 867 N N . SER A 1 107 ? 13.693 6.871 -21.974 1.00 85.00 107 SER A N 1
ATOM 868 C CA . SER A 1 107 ? 12.969 7.824 -22.826 1.00 85.00 107 SER A CA 1
ATOM 869 C C . SER A 1 107 ? 12.321 7.142 -24.038 1.00 85.00 107 SER A C 1
ATOM 871 O O . SER A 1 107 ? 11.188 7.476 -24.389 1.00 85.00 107 SER A O 1
ATOM 873 N N . LEU A 1 108 ? 12.988 6.130 -24.606 1.00 86.00 108 LEU A N 1
ATOM 874 C CA . LEU A 1 108 ? 12.485 5.323 -25.718 1.00 86.00 108 LEU A CA 1
ATOM 875 C C . LEU A 1 108 ? 11.373 4.374 -25.268 1.00 86.00 108 LEU A C 1
ATOM 877 O O . LEU A 1 108 ? 10.427 4.145 -26.015 1.00 86.00 108 LEU A O 1
ATOM 881 N N . CYS A 1 109 ? 11.430 3.884 -24.026 1.00 85.94 109 CYS A N 1
ATOM 882 C CA . CYS A 1 109 ? 10.414 2.989 -23.465 1.00 85.94 109 CYS A CA 1
ATOM 883 C C . CYS A 1 109 ? 8.997 3.590 -23.503 1.00 85.94 109 CYS A C 1
ATOM 885 O O . CYS A 1 109 ? 8.019 2.855 -23.643 1.00 85.94 109 CYS A O 1
ATOM 887 N N . LYS A 1 110 ? 8.876 4.926 -23.453 1.00 79.69 110 LYS A N 1
ATOM 888 C CA . LYS A 1 110 ? 7.588 5.628 -23.589 1.00 79.69 110 LYS A CA 1
ATOM 889 C C . LYS A 1 110 ? 6.904 5.350 -24.928 1.00 79.69 110 LYS A C 1
ATOM 891 O O . LYS A 1 110 ? 5.682 5.264 -24.963 1.00 79.69 110 LYS A O 1
ATOM 896 N N . ALA A 1 111 ? 7.671 5.193 -26.008 1.00 86.44 111 ALA A N 1
ATOM 897 C CA . ALA A 1 111 ? 7.133 4.910 -27.339 1.00 86.44 111 ALA A CA 1
ATOM 898 C C . ALA A 1 111 ? 6.541 3.495 -27.454 1.00 86.44 111 ALA A C 1
ATOM 900 O O . ALA A 1 111 ? 5.696 3.251 -28.309 1.00 86.44 111 ALA A O 1
ATOM 901 N N . PHE A 1 112 ? 6.958 2.580 -26.575 1.00 85.56 112 PHE A N 1
ATOM 902 C CA . PHE A 1 112 ? 6.501 1.190 -26.535 1.00 85.56 112 PHE A CA 1
ATOM 903 C C . PHE A 1 112 ? 5.443 0.936 -25.457 1.00 85.56 112 PHE A C 1
ATOM 905 O O . PHE A 1 112 ? 5.114 -0.213 -25.185 1.00 85.56 112 PHE A O 1
ATOM 912 N N . TYR A 1 113 ? 4.907 1.998 -24.845 1.00 84.62 113 TYR A N 1
ATOM 913 C CA . TYR A 1 113 ? 3.877 1.914 -23.806 1.00 84.62 113 TYR A CA 1
ATOM 914 C C . TYR A 1 113 ? 4.291 1.096 -22.570 1.00 84.62 113 TYR A C 1
ATOM 916 O O . TYR A 1 113 ? 3.436 0.574 -21.858 1.00 84.62 113 TYR A O 1
ATOM 924 N N . PHE A 1 114 ? 5.594 1.016 -22.275 1.00 88.44 114 PHE A N 1
ATOM 925 C CA . PHE A 1 114 ? 6.066 0.391 -21.041 1.00 88.44 114 PHE A CA 1
ATOM 926 C C . PHE A 1 114 ? 5.627 1.180 -19.804 1.00 88.44 114 PHE A C 1
ATOM 928 O O . PHE A 1 114 ? 5.614 2.418 -19.788 1.00 88.44 114 PHE A O 1
ATOM 935 N N . ASN A 1 115 ? 5.350 0.461 -18.717 1.00 92.88 115 ASN A N 1
ATOM 936 C CA . ASN A 1 115 ? 5.036 1.073 -17.438 1.00 92.88 115 ASN A CA 1
ATOM 937 C C . ASN A 1 115 ? 6.296 1.589 -16.747 1.00 92.88 115 ASN A C 1
ATOM 939 O O . ASN A 1 115 ? 6.965 0.885 -15.998 1.00 92.88 115 ASN A O 1
ATOM 943 N N . ILE A 1 116 ? 6.593 2.866 -16.956 1.00 94.38 116 ILE A N 1
ATOM 944 C CA . ILE A 1 116 ? 7.752 3.504 -16.329 1.00 94.38 116 ILE A CA 1
ATOM 945 C C . ILE A 1 116 ? 7.415 3.927 -14.894 1.00 94.38 116 ILE A C 1
ATOM 947 O O . ILE A 1 116 ? 6.412 4.620 -14.671 1.00 94.38 116 ILE A O 1
ATOM 951 N N . LEU A 1 117 ? 8.240 3.502 -13.941 1.00 95.81 117 LEU A N 1
ATOM 952 C CA . LEU A 1 117 ? 8.191 3.928 -12.542 1.00 95.81 117 LEU A CA 1
ATOM 953 C C . LEU A 1 117 ? 8.832 5.311 -12.365 1.00 95.81 117 LEU A C 1
ATOM 955 O O . LEU A 1 117 ? 9.555 5.805 -13.232 1.00 95.81 117 LEU A O 1
ATOM 959 N N . LYS A 1 118 ? 8.550 5.958 -11.239 1.00 95.50 118 LYS A N 1
ATOM 960 C CA . LYS A 1 118 ? 9.068 7.282 -10.880 1.00 95.50 118 LYS A CA 1
ATOM 961 C C . LYS A 1 118 ? 10.253 7.214 -9.921 1.00 95.50 118 LYS A C 1
ATOM 963 O O . LYS A 1 118 ? 10.924 8.230 -9.765 1.00 95.50 118 LYS A O 1
ATOM 968 N N . GLY A 1 119 ? 10.519 6.059 -9.310 1.00 95.44 119 GLY A N 1
ATOM 969 C CA . GLY A 1 119 ? 11.589 5.907 -8.314 1.00 95.44 119 GLY A CA 1
ATOM 970 C C . GLY A 1 119 ? 11.188 6.380 -6.928 1.00 95.44 119 GLY A C 1
ATOM 971 O O . GLY A 1 119 ? 12.036 6.678 -6.090 1.00 95.44 119 GLY A O 1
ATOM 972 N N . ASN A 1 120 ? 9.886 6.505 -6.691 1.00 96.81 120 ASN A N 1
ATOM 973 C CA . ASN A 1 120 ? 9.346 6.933 -5.419 1.00 96.81 120 ASN A CA 1
ATOM 974 C C . ASN A 1 120 ? 8.134 6.067 -5.097 1.00 96.81 120 ASN A C 1
ATOM 976 O O . ASN A 1 120 ? 7.160 6.059 -5.849 1.00 96.81 120 ASN A O 1
ATOM 980 N N . ILE A 1 121 ? 8.195 5.372 -3.960 1.00 96.81 121 ILE A N 1
ATOM 981 C CA . ILE A 1 121 ? 7.216 4.339 -3.622 1.00 96.81 121 ILE A CA 1
ATOM 982 C C . ILE A 1 121 ? 5.794 4.896 -3.512 1.00 96.81 121 ILE A C 1
ATOM 984 O O . ILE A 1 121 ? 4.847 4.254 -3.950 1.00 96.81 121 ILE A O 1
ATOM 988 N N . PHE A 1 122 ? 5.640 6.121 -3.003 1.00 96.81 122 PHE A N 1
ATOM 989 C CA . PHE A 1 122 ? 4.341 6.782 -2.907 1.00 96.81 122 PHE A CA 1
ATOM 990 C C . PHE A 1 122 ? 3.822 7.154 -4.298 1.00 96.81 122 PHE A C 1
ATOM 992 O O . PHE A 1 122 ? 2.659 6.932 -4.616 1.00 96.81 122 PHE A O 1
ATOM 999 N N . ALA A 1 123 ? 4.689 7.681 -5.163 1.00 96.81 123 ALA A N 1
ATOM 1000 C CA . ALA A 1 123 ? 4.300 8.075 -6.512 1.00 96.81 123 ALA A CA 1
ATOM 1001 C C . ALA A 1 123 ? 3.983 6.878 -7.430 1.00 96.81 123 ALA A C 1
ATOM 1003 O O . ALA A 1 123 ? 3.233 7.042 -8.397 1.00 96.81 123 ALA A O 1
ATOM 1004 N N . ASP A 1 124 ? 4.554 5.709 -7.132 1.00 97.31 124 ASP A N 1
ATOM 1005 C CA . ASP A 1 124 ? 4.387 4.467 -7.891 1.00 97.31 124 ASP A CA 1
ATOM 1006 C C . ASP A 1 124 ? 3.329 3.520 -7.301 1.00 97.31 124 ASP A C 1
ATOM 1008 O O . ASP A 1 124 ? 2.872 2.617 -8.002 1.00 97.31 124 ASP A O 1
ATOM 1012 N N . PHE A 1 125 ? 2.889 3.748 -6.058 1.00 97.75 125 PHE A N 1
ATOM 1013 C CA . PHE A 1 125 ? 1.977 2.876 -5.308 1.00 97.75 125 PHE A CA 1
ATOM 1014 C C . PHE A 1 125 ? 0.751 2.438 -6.111 1.00 97.75 125 PHE A C 1
ATOM 1016 O O . PHE A 1 125 ? 0.502 1.247 -6.275 1.00 97.75 125 PHE A O 1
ATOM 1023 N N . GLU A 1 126 ? 0.001 3.402 -6.653 1.00 95.75 126 GLU A N 1
ATOM 1024 C CA . GLU A 1 126 ? -1.239 3.126 -7.387 1.00 95.75 126 GLU A CA 1
ATOM 1025 C C . GLU A 1 126 ? -0.998 2.253 -8.615 1.00 95.75 126 GLU A C 1
ATOM 1027 O O . GLU A 1 126 ? -1.805 1.383 -8.936 1.00 95.75 126 GLU A O 1
ATOM 1032 N N . LYS A 1 127 ? 0.128 2.475 -9.298 1.00 95.50 127 LYS A N 1
ATOM 1033 C CA . LYS A 1 127 ? 0.488 1.713 -10.487 1.00 95.50 127 LYS A CA 1
ATOM 1034 C C . LYS A 1 127 ? 0.840 0.268 -10.118 1.00 95.50 127 LYS A C 1
ATOM 1036 O O . LYS A 1 127 ? 0.401 -0.647 -10.804 1.00 95.50 127 LYS A O 1
ATOM 1041 N N . LEU A 1 128 ? 1.577 0.074 -9.025 1.00 96.88 128 LEU A N 1
ATOM 1042 C CA . LEU A 1 128 ? 2.002 -1.245 -8.554 1.00 96.88 128 LEU A CA 1
ATOM 1043 C C . LEU A 1 128 ? 0.841 -2.052 -7.943 1.00 96.88 128 LEU A C 1
ATOM 1045 O O . LEU A 1 128 ? 0.723 -3.242 -8.207 1.00 96.88 128 LEU A O 1
ATOM 1049 N N . ILE A 1 129 ? -0.071 -1.423 -7.194 1.00 95.81 129 ILE A N 1
ATOM 1050 C CA . ILE A 1 129 ? -1.257 -2.108 -6.641 1.00 95.81 129 ILE A CA 1
ATOM 1051 C C . ILE A 1 129 ? -2.270 -2.502 -7.713 1.00 95.81 129 ILE A C 1
ATOM 1053 O O . ILE A 1 129 ? -2.942 -3.525 -7.592 1.00 95.81 129 ILE A O 1
ATOM 1057 N N . LYS A 1 130 ? -2.394 -1.707 -8.776 1.00 94.56 130 LYS A N 1
ATOM 1058 C CA . LYS A 1 130 ? -3.288 -2.014 -9.900 1.00 94.56 130 LYS A CA 1
ATOM 1059 C C . LYS A 1 130 ? -2.630 -2.929 -10.942 1.00 94.56 130 LYS A C 1
ATOM 1061 O O . LYS A 1 130 ? -3.240 -3.161 -11.987 1.00 94.56 130 LYS A O 1
ATOM 1066 N N . ALA A 1 131 ? -1.431 -3.447 -10.659 1.00 96.00 131 ALA A N 1
ATOM 1067 C CA . ALA A 1 131 ? -0.697 -4.307 -11.570 1.00 96.00 131 ALA A CA 1
ATOM 1068 C C . ALA A 1 131 ? -1.474 -5.591 -11.891 1.00 96.00 131 ALA A C 1
ATOM 1070 O O . ALA A 1 131 ? -2.069 -6.243 -11.025 1.00 96.00 131 ALA A O 1
ATOM 1071 N N . LYS A 1 132 ? -1.453 -5.961 -13.166 1.00 95.69 132 LYS A N 1
ATOM 1072 C CA . LYS A 1 132 ? -1.932 -7.245 -13.667 1.00 95.69 132 LYS A CA 1
ATOM 1073 C C . LYS A 1 132 ? -0.852 -8.304 -13.495 1.00 95.69 132 LYS A C 1
ATOM 1075 O O . LYS A 1 132 ? 0.327 -8.002 -13.334 1.00 95.69 132 LYS A O 1
ATOM 1080 N N . LYS A 1 133 ? -1.276 -9.565 -13.576 1.00 96.62 133 LYS A N 1
ATOM 1081 C CA . LYS A 1 133 ? -0.349 -10.693 -13.556 1.00 96.62 133 LYS A CA 1
ATOM 1082 C C . LYS A 1 133 ? 0.674 -10.572 -14.698 1.00 96.62 133 LYS A C 1
ATOM 1084 O O . LYS A 1 133 ? 0.251 -10.397 -15.841 1.00 96.62 133 LYS A O 1
ATOM 1089 N N . GLY A 1 134 ? 1.967 -10.684 -14.394 1.00 95.69 134 GLY A N 1
ATOM 1090 C CA . GLY A 1 134 ? 3.047 -10.599 -15.386 1.00 95.69 134 GLY A CA 1
ATOM 1091 C C . GLY A 1 134 ? 3.305 -9.191 -15.931 1.00 95.69 134 GLY A C 1
ATOM 1092 O O . GLY A 1 134 ? 3.894 -9.044 -16.999 1.00 95.69 134 GLY A O 1
ATOM 1093 N N . GLU A 1 135 ? 2.799 -8.138 -15.281 1.00 95.62 135 GLU A N 1
ATOM 1094 C CA . GLU A 1 135 ? 2.983 -6.775 -15.782 1.00 95.62 135 GLU A CA 1
ATOM 1095 C C . GLU A 1 135 ? 4.443 -6.318 -15.642 1.00 95.62 135 GLU A C 1
ATOM 1097 O O . GLU A 1 135 ? 5.073 -6.495 -14.599 1.00 95.62 135 GLU A O 1
ATOM 1102 N N . ILE A 1 136 ? 4.974 -5.723 -16.715 1.00 94.88 136 ILE A N 1
ATOM 1103 C CA . ILE A 1 136 ? 6.371 -5.288 -16.802 1.00 94.88 136 ILE A CA 1
ATOM 1104 C C . ILE A 1 136 ? 6.486 -3.826 -16.374 1.00 94.88 136 ILE A C 1
ATOM 1106 O O . ILE A 1 136 ? 5.863 -2.948 -16.981 1.00 94.88 136 ILE A O 1
ATOM 1110 N N . PHE A 1 137 ? 7.347 -3.557 -15.395 1.00 95.44 137 PHE A N 1
ATOM 1111 C CA . PHE A 1 137 ? 7.715 -2.224 -14.932 1.00 95.44 137 PHE A CA 1
ATOM 1112 C C . PHE A 1 137 ? 9.164 -1.887 -15.274 1.00 95.44 137 PHE A C 1
ATOM 1114 O O . PHE A 1 137 ? 10.070 -2.704 -15.125 1.00 95.44 137 PHE A O 1
ATOM 1121 N N . CYS A 1 138 ? 9.397 -0.646 -15.694 1.00 94.81 138 CYS A N 1
ATOM 1122 C CA . CYS A 1 138 ? 10.714 -0.185 -16.123 1.00 94.81 138 CYS A CA 1
ATOM 1123 C C . CYS A 1 138 ? 11.198 0.976 -15.256 1.00 94.81 138 CYS A C 1
ATOM 1125 O O . CYS A 1 138 ? 10.446 1.920 -14.989 1.00 94.81 138 CYS A O 1
ATOM 1127 N N . TYR A 1 139 ? 12.473 0.953 -14.874 1.00 95.50 139 TYR A N 1
ATOM 1128 C CA . TYR A 1 139 ? 13.128 2.093 -14.235 1.00 95.50 139 TYR A CA 1
ATOM 1129 C C . TYR A 1 139 ? 14.628 2.127 -14.537 1.00 95.50 139 TYR A C 1
ATOM 1131 O O . TYR A 1 139 ? 15.154 1.211 -15.164 1.00 95.50 139 TYR A O 1
ATOM 1139 N N . CYS A 1 140 ? 15.310 3.198 -14.125 1.00 92.75 140 CYS A N 1
ATOM 1140 C CA . CYS A 1 140 ? 16.734 3.386 -14.407 1.00 92.75 140 CYS A CA 1
ATOM 1141 C C . CYS A 1 140 ? 17.668 3.343 -13.198 1.00 92.75 140 CYS A C 1
ATOM 1143 O O . CYS A 1 140 ? 18.882 3.368 -13.383 1.00 92.75 140 CYS A O 1
ATOM 1145 N N . GLU A 1 141 ? 17.135 3.264 -11.979 1.00 93.69 141 GLU A N 1
ATOM 1146 C CA . GLU A 1 141 ? 17.955 3.103 -10.777 1.00 93.69 141 GLU A CA 1
ATOM 1147 C C . GLU A 1 141 ? 17.805 1.704 -10.190 1.00 93.69 141 GLU A C 1
ATOM 1149 O O . GLU A 1 141 ? 16.735 1.312 -9.717 1.00 93.69 141 GLU A O 1
ATOM 1154 N N . GLU A 1 142 ? 18.919 0.977 -10.171 1.00 92.94 142 GLU A N 1
ATOM 1155 C CA . GLU A 1 142 ? 19.006 -0.386 -9.649 1.00 92.94 142 GLU A CA 1
ATOM 1156 C C . GLU A 1 142 ? 18.593 -0.462 -8.173 1.00 92.94 142 GLU A C 1
ATOM 1158 O O . GLU A 1 142 ? 17.790 -1.309 -7.792 1.00 92.94 142 GLU A O 1
ATOM 1163 N N . ASN A 1 143 ? 19.054 0.486 -7.349 1.00 94.25 143 ASN A N 1
ATOM 1164 C CA . ASN A 1 143 ? 18.742 0.528 -5.918 1.00 94.25 143 ASN A CA 1
ATOM 1165 C C . ASN A 1 143 ? 17.238 0.591 -5.629 1.00 94.25 143 ASN A C 1
ATOM 1167 O O . ASN A 1 143 ? 16.793 0.077 -4.605 1.00 94.25 143 ASN A O 1
ATOM 1171 N N . TYR A 1 144 ? 16.452 1.241 -6.491 1.00 95.44 144 TYR A N 1
ATOM 1172 C CA . TYR A 1 144 ? 15.005 1.306 -6.320 1.00 95.44 144 TYR A CA 1
ATOM 1173 C C . TYR A 1 144 ? 14.335 -0.014 -6.703 1.00 95.44 144 TYR A C 1
ATOM 1175 O O . TYR A 1 144 ? 13.517 -0.519 -5.938 1.00 95.44 144 TYR A O 1
ATOM 1183 N N . LEU A 1 145 ? 14.719 -0.603 -7.840 1.00 93.69 145 LEU A N 1
ATOM 1184 C CA . LEU A 1 145 ? 14.171 -1.889 -8.279 1.00 93.69 145 LEU A CA 1
ATOM 1185 C C . LEU A 1 145 ? 14.530 -3.020 -7.310 1.00 93.69 145 LEU A C 1
ATOM 1187 O O . LEU A 1 145 ? 13.663 -3.822 -6.972 1.00 93.69 145 LEU A O 1
ATOM 1191 N N . ASN A 1 146 ? 15.753 -3.032 -6.775 1.00 93.00 146 ASN A N 1
ATOM 1192 C CA . ASN A 1 146 ? 16.179 -4.031 -5.795 1.00 93.00 146 ASN A CA 1
ATOM 1193 C C . ASN A 1 146 ? 15.293 -4.020 -4.544 1.00 93.00 146 ASN A C 1
ATOM 1195 O O . ASN A 1 146 ? 14.942 -5.083 -4.051 1.00 93.00 146 ASN A O 1
ATOM 1199 N N . LYS A 1 147 ? 14.827 -2.855 -4.073 1.00 93.62 147 LYS A N 1
ATOM 1200 C CA . LYS A 1 147 ? 13.876 -2.790 -2.945 1.00 93.62 147 LYS A CA 1
ATOM 1201 C C . LYS A 1 147 ? 12.552 -3.522 -3.217 1.00 93.62 147 LYS A C 1
ATOM 1203 O O . LYS A 1 147 ? 11.888 -3.928 -2.269 1.00 93.62 147 LYS A O 1
ATOM 1208 N N . LEU A 1 148 ? 12.144 -3.629 -4.483 1.00 92.38 148 LEU A N 1
ATOM 1209 C CA . LEU A 1 148 ? 10.907 -4.293 -4.908 1.00 92.38 148 LEU A CA 1
ATOM 1210 C C . LEU A 1 148 ? 11.122 -5.763 -5.294 1.00 92.38 148 LEU A C 1
ATOM 1212 O O . LEU A 1 148 ? 10.157 -6.517 -5.290 1.00 92.38 148 LEU A O 1
ATOM 1216 N N . CYS A 1 149 ? 12.356 -6.158 -5.621 1.00 84.75 149 CYS A N 1
ATOM 1217 C CA . CYS A 1 149 ? 12.694 -7.503 -6.105 1.00 84.75 149 CYS A CA 1
ATOM 1218 C C . CYS A 1 149 ? 13.420 -8.379 -5.068 1.00 84.75 149 CYS A C 1
ATOM 1220 O O . CYS A 1 149 ? 13.490 -9.591 -5.248 1.00 84.75 149 CYS A O 1
ATOM 1222 N N . THR A 1 150 ? 14.004 -7.780 -4.023 1.00 71.69 150 THR A N 1
ATOM 1223 C CA . THR A 1 150 ? 14.818 -8.446 -2.981 1.00 71.69 150 THR A CA 1
ATOM 1224 C C . THR A 1 150 ? 14.345 -8.058 -1.588 1.00 71.69 150 THR A C 1
ATOM 1226 O O . THR A 1 150 ? 14.440 -8.879 -0.652 1.00 71.69 150 THR A O 1
#

Foldseek 3Di:
DFVVVLCVLLVWDWPADAQDGAAPEEDAFLVPQAARYEYEYADQVRVVVSVVRHHQEYEYCDDDDCPDRRHTYIHHVDSQLSLLSVLLVLCVVLVEAEDADAPVVVVVVVVVVAAEDPLGSNRCVVVSRPDHRHHYYYYHDPVSVVSSPD

Nearest PDB structures (foldseek):
  4cvm-assembly1_A  TM=7.129E-01  e=2.102E-05  Pseudomonas aeruginosa PAO1
  4cvl-assembly1_A  TM=6.876E-01  e=1.107E-05  Pseudomonas aeruginosa PAO1
  2f1r-assembly1_A  TM=5.231E-01  e=4.661E-01  Archaeoglobus fulgidus
  2f1r-assembly1_B  TM=5.921E-01  e=1.006E+00  Archaeoglobus fulgidus

Solvent-accessible surface area (backbone atoms only — not comparable to full-atom values): 8311 Å² total; per-residue (Å²): 86,52,44,68,60,50,36,62,57,37,65,35,47,80,75,42,77,34,76,61,63,58,29,81,47,72,25,72,46,81,86,71,51,46,66,37,12,32,37,44,52,71,54,66,71,57,48,60,49,38,52,77,54,38,32,36,28,42,37,21,53,53,93,76,81,89,86,54,74,58,28,28,33,33,34,23,93,44,54,69,63,23,48,39,48,45,50,22,54,51,33,59,79,26,51,46,40,81,46,85,36,54,70,76,54,52,63,55,36,60,80,71,70,51,44,67,58,80,84,39,70,79,83,31,41,69,64,60,74,67,51,51,74,59,38,58,37,34,44,58,55,65,76,56,52,44,56,49,76,108

Organism: Campylobacter jejuni (NCBI:txid197)

Radius of gyration: 16.28 Å; Cα contacts (8 Å, |Δi|>4): 282; chains: 1; bounding box: 35×28×46 Å

pLDDT: mean 95.12, std 3.96, range [71.69, 98.56]

Secondary structure (DSSP, 8-state):
-BHHHHHHHTTPEEEE--S--B-SEEESSTTT--TTEEEE---HHHHHHHHHTT-SEEEESS------TTSEEEE-S-HHHHHHHHHHHHHHHTT-EEEE--HHHHHHHGGGT-EE--S-HHHHHHHHHTPPTT-EEEES-HHHHHHHH-